Protein AF-A0A7C5EUK6-F1 (afdb_monomer_lite)

Structure (mmCIF, N/CA/C/O backbone):
data_AF-A0A7C5EUK6-F1
#
_entry.id   AF-A0A7C5EUK6-F1
#
loop_
_atom_site.group_PDB
_atom_site.id
_atom_site.type_symbol
_atom_site.label_atom_id
_atom_site.label_alt_id
_atom_site.label_comp_id
_atom_site.label_asym_id
_atom_site.label_entity_id
_atom_site.label_seq_id
_atom_site.pdbx_PDB_ins_code
_atom_site.Cartn_x
_atom_site.Cartn_y
_atom_site.Cartn_z
_atom_site.occupancy
_atom_site.B_iso_or_equiv
_atom_site.auth_seq_id
_atom_site.auth_comp_id
_atom_site.auth_asym_id
_atom_site.auth_atom_id
_atom_site.pdbx_PDB_model_num
ATOM 1 N N . MET A 1 1 ? 1.187 -11.490 -37.451 1.00 38.81 1 MET A N 1
ATOM 2 C CA . MET A 1 1 ? 0.077 -11.552 -36.478 1.00 38.81 1 MET A CA 1
ATOM 3 C C . MET A 1 1 ? 0.358 -10.477 -35.445 1.00 38.81 1 MET A C 1
ATOM 5 O O . MET A 1 1 ? 1.415 -10.528 -34.837 1.00 38.81 1 MET A O 1
ATOM 9 N N . ASN A 1 2 ? -0.498 -9.456 -35.352 1.00 49.62 2 ASN A N 1
ATOM 10 C CA . ASN A 1 2 ? -0.353 -8.366 -34.381 1.00 49.62 2 ASN A CA 1
ATOM 11 C C . ASN A 1 2 ? -0.841 -8.859 -33.017 1.00 49.62 2 ASN A C 1
ATOM 13 O O . ASN A 1 2 ? -1.995 -8.645 -32.651 1.00 49.62 2 ASN A O 1
ATOM 17 N N . GLU A 1 3 ? 0.015 -9.574 -32.295 1.00 72.00 3 GLU A N 1
ATOM 18 C CA . GLU A 1 3 ? -0.206 -9.807 -30.872 1.00 72.00 3 GLU A CA 1
ATOM 19 C C . GLU A 1 3 ? 0.004 -8.471 -30.156 1.00 72.00 3 GLU A C 1
ATOM 21 O O . GLU A 1 3 ? 1.063 -7.854 -30.265 1.00 72.00 3 GLU A O 1
ATOM 26 N N . ARG A 1 4 ? -1.048 -7.970 -29.504 1.00 88.56 4 ARG A N 1
ATOM 27 C CA . ARG A 1 4 ? -1.025 -6.709 -28.756 1.00 88.56 4 ARG A CA 1
ATOM 28 C C . ARG A 1 4 ? 0.147 -6.717 -27.764 1.00 88.56 4 ARG A C 1
ATOM 30 O O . ARG A 1 4 ? 0.231 -7.617 -26.934 1.00 88.56 4 ARG A O 1
ATOM 37 N N . HIS A 1 5 ? 1.006 -5.702 -27.840 1.00 93.31 5 HIS A N 1
ATOM 38 C CA . HIS A 1 5 ? 2.054 -5.460 -26.849 1.00 93.31 5 HIS A CA 1
ATOM 39 C C . HIS A 1 5 ? 1.452 -5.036 -25.511 1.00 93.31 5 HIS A C 1
ATOM 41 O O . HIS A 1 5 ? 0.430 -4.345 -25.485 1.00 93.31 5 HIS A O 1
ATOM 47 N N . TRP A 1 6 ? 2.125 -5.391 -24.419 1.00 94.19 6 TRP A N 1
ATOM 48 C CA . TRP A 1 6 ? 1.760 -4.879 -23.103 1.00 94.19 6 TRP A CA 1
ATOM 49 C C . TRP A 1 6 ? 1.968 -3.370 -23.009 1.00 94.19 6 TRP A C 1
ATOM 51 O O . TRP A 1 6 ? 2.992 -2.827 -23.458 1.00 94.19 6 TRP A O 1
ATOM 61 N N . SER A 1 7 ? 0.987 -2.698 -22.409 1.00 94.81 7 SER A N 1
ATOM 62 C CA . SER A 1 7 ? 1.131 -1.298 -22.027 1.00 94.81 7 SER A CA 1
ATOM 63 C C . SER A 1 7 ? 2.197 -1.153 -20.938 1.00 94.81 7 SER A C 1
ATOM 65 O O . SER A 1 7 ? 2.684 -2.131 -20.362 1.00 94.81 7 SER A O 1
ATOM 67 N N . GLU A 1 8 ? 2.622 0.079 -20.683 1.00 94.44 8 GLU A N 1
ATOM 68 C CA . GLU A 1 8 ? 3.569 0.340 -19.601 1.00 94.44 8 GLU A CA 1
ATOM 69 C C . GLU A 1 8 ? 2.968 -0.006 -18.233 1.00 94.44 8 GLU A C 1
ATOM 71 O O . GLU A 1 8 ? 3.624 -0.644 -17.415 1.00 94.44 8 GLU A O 1
ATOM 76 N N . GLU A 1 9 ? 1.690 0.305 -18.024 1.00 95.94 9 GLU A N 1
ATOM 77 C CA . GLU A 1 9 ? 0.952 -0.024 -16.806 1.00 95.94 9 GLU A CA 1
ATOM 78 C C . GLU A 1 9 ? 0.843 -1.538 -16.605 1.00 95.94 9 GLU A C 1
ATOM 80 O O . GLU A 1 9 ? 1.017 -2.021 -15.490 1.00 95.94 9 GLU A O 1
ATOM 85 N N . GLU A 1 10 ? 0.606 -2.302 -17.675 1.00 95.62 10 GLU A N 1
ATOM 86 C CA . GLU A 1 10 ? 0.563 -3.768 -17.631 1.00 95.62 10 GLU A CA 1
ATOM 87 C C . GLU A 1 10 ? 1.937 -4.363 -17.266 1.00 95.62 10 GLU A C 1
ATOM 89 O O . GLU A 1 10 ? 2.009 -5.281 -16.447 1.00 95.62 10 GLU A O 1
ATOM 94 N N . LEU A 1 11 ? 3.032 -3.809 -17.806 1.00 95.06 11 LEU A N 1
ATOM 95 C CA . LEU A 1 11 ? 4.402 -4.193 -17.440 1.00 95.06 11 LEU A CA 1
ATOM 96 C C . LEU A 1 11 ? 4.720 -3.850 -15.977 1.00 95.06 11 LEU A C 1
ATOM 98 O O . LEU A 1 11 ? 5.270 -4.683 -15.258 1.00 95.06 11 LEU A O 1
ATOM 102 N N . ILE A 1 12 ? 4.347 -2.658 -15.505 1.00 95.81 12 ILE A N 1
ATOM 103 C CA . ILE A 1 12 ? 4.535 -2.251 -14.105 1.00 95.81 12 ILE A CA 1
ATOM 104 C C . ILE A 1 12 ? 3.705 -3.141 -13.176 1.00 95.81 12 ILE A C 1
ATOM 106 O O . ILE A 1 12 ? 4.216 -3.634 -12.173 1.00 95.81 12 ILE A O 1
ATOM 110 N N . ALA A 1 13 ? 2.445 -3.411 -13.514 1.00 95.44 13 ALA A N 1
ATOM 111 C CA . ALA A 1 13 ? 1.606 -4.313 -12.738 1.00 95.44 13 ALA A CA 1
ATOM 112 C C . ALA A 1 13 ? 2.230 -5.716 -12.673 1.00 95.44 13 ALA A C 1
ATOM 114 O O . ALA A 1 13 ? 2.262 -6.325 -11.602 1.00 95.44 13 ALA A O 1
ATOM 115 N N . HIS A 1 14 ? 2.793 -6.213 -13.780 1.00 94.94 14 HIS A N 1
ATOM 116 C CA . HIS A 1 14 ? 3.499 -7.495 -13.814 1.00 94.94 14 HIS A CA 1
ATOM 117 C C . HIS A 1 14 ? 4.740 -7.494 -12.898 1.00 94.94 14 HIS A C 1
ATOM 119 O O . HIS A 1 14 ? 4.955 -8.457 -12.163 1.00 94.94 14 HIS A O 1
ATOM 125 N N . LEU A 1 15 ? 5.493 -6.386 -12.830 1.00 94.50 15 LEU A N 1
ATOM 126 C CA . LEU A 1 15 ? 6.632 -6.190 -11.909 1.00 94.50 15 LEU A CA 1
ATOM 127 C C . LEU A 1 15 ? 6.281 -6.336 -10.429 1.00 94.50 15 LEU A C 1
ATOM 129 O O . LEU A 1 15 ? 7.122 -6.781 -9.639 1.00 94.50 15 LEU A O 1
ATOM 133 N N . TYR A 1 16 ? 5.055 -5.978 -10.064 1.00 94.00 16 TYR A N 1
ATOM 134 C CA . TYR A 1 16 ? 4.547 -6.080 -8.699 1.00 94.00 16 TYR A CA 1
ATOM 135 C C . TYR A 1 16 ? 3.640 -7.300 -8.477 1.00 94.00 16 TYR A C 1
ATOM 137 O O . TYR A 1 16 ? 3.051 -7.430 -7.409 1.00 94.00 16 TYR A O 1
ATOM 145 N N . GLY A 1 17 ? 3.536 -8.211 -9.452 1.00 94.31 17 GLY A N 1
ATOM 146 C CA . GLY A 1 17 ? 2.714 -9.422 -9.348 1.00 94.31 17 GLY A CA 1
ATOM 147 C C . GLY A 1 17 ? 1.201 -9.187 -9.447 1.00 94.31 17 GLY A C 1
ATOM 148 O O . GLY A 1 17 ? 0.428 -10.092 -9.150 1.00 94.31 17 GLY A O 1
ATOM 149 N N . ALA A 1 18 ? 0.773 -7.993 -9.864 1.00 92.88 18 ALA A N 1
ATOM 150 C CA . ALA A 1 18 ? -0.629 -7.607 -10.042 1.00 92.88 18 ALA A CA 1
ATOM 151 C C . ALA A 1 18 ? -1.071 -7.556 -11.522 1.00 92.88 18 ALA A C 1
ATOM 153 O O . ALA A 1 18 ? -2.219 -7.234 -11.817 1.00 92.88 18 ALA A O 1
ATOM 154 N N . GLY A 1 19 ? -0.155 -7.817 -12.458 1.00 88.75 19 GLY A N 1
ATOM 155 C CA . GLY A 1 19 ? -0.377 -7.675 -13.897 1.00 88.75 19 GLY A CA 1
ATOM 156 C C . GLY A 1 19 ? -0.728 -8.973 -14.627 1.00 88.75 19 GLY A C 1
ATOM 157 O O . GLY A 1 19 ? -0.811 -10.041 -14.014 1.00 88.75 19 GLY A O 1
ATOM 158 N N . PRO A 1 20 ? -0.910 -8.895 -15.958 1.00 87.50 20 PRO A N 1
ATOM 159 C CA . PRO A 1 20 ? -1.200 -10.058 -16.787 1.00 87.50 20 PRO A CA 1
ATOM 160 C C . PRO A 1 20 ? -0.138 -11.148 -16.604 1.00 87.50 20 PRO A C 1
ATOM 162 O O . PRO A 1 20 ? 1.061 -10.879 -16.530 1.00 87.50 20 PRO A O 1
ATOM 165 N N . SER A 1 21 ? -0.595 -12.394 -16.500 1.00 79.19 21 SER A N 1
ATOM 166 C CA . SER A 1 21 ? 0.252 -13.576 -16.323 1.00 79.19 21 SER A CA 1
ATOM 167 C C . SER A 1 21 ? 0.299 -14.374 -17.627 1.00 79.19 21 SER A C 1
ATOM 169 O O . SER A 1 21 ? -0.740 -14.583 -18.251 1.00 79.19 21 SER A O 1
ATOM 171 N N . GLY A 1 22 ? 1.483 -14.831 -18.040 1.00 82.69 22 GLY A N 1
ATOM 172 C CA . GLY A 1 22 ? 1.641 -15.735 -19.182 1.00 82.69 22 GLY A CA 1
ATOM 173 C C . GLY A 1 22 ? 2.940 -15.538 -19.960 1.00 82.69 22 GLY A C 1
ATOM 174 O O . GLY A 1 22 ? 3.723 -14.634 -19.677 1.00 82.69 22 GLY A O 1
ATOM 175 N N . ASP A 1 23 ? 3.121 -16.359 -20.993 1.00 89.06 23 ASP A N 1
ATOM 176 C CA . ASP A 1 23 ? 4.361 -16.472 -21.780 1.00 89.06 23 ASP A CA 1
ATOM 177 C C . ASP A 1 23 ? 4.571 -15.315 -22.783 1.00 89.06 23 ASP A C 1
ATOM 179 O O . ASP A 1 23 ? 5.329 -15.442 -23.744 1.00 89.06 23 ASP A O 1
ATOM 183 N N . HIS A 1 24 ? 3.875 -14.180 -22.632 1.00 92.19 24 HIS A N 1
ATOM 184 C CA . HIS A 1 24 ? 3.961 -13.076 -23.600 1.00 92.19 24 HIS A CA 1
ATOM 185 C C . HIS A 1 24 ? 5.388 -12.525 -23.706 1.00 92.19 24 HIS A C 1
ATOM 187 O O . HIS A 1 24 ? 5.854 -12.242 -24.807 1.00 92.19 24 HIS A O 1
ATOM 193 N N . LEU A 1 25 ? 6.103 -12.439 -22.581 1.00 92.88 25 LEU A N 1
ATOM 194 C CA . LEU A 1 25 ? 7.505 -12.016 -22.552 1.00 92.88 25 LEU A CA 1
ATOM 195 C C . LEU A 1 25 ? 8.439 -13.017 -23.254 1.00 92.88 25 LEU A C 1
ATOM 197 O O . LEU A 1 25 ? 9.469 -12.611 -23.774 1.00 92.88 25 LEU A O 1
ATOM 201 N N . GLU A 1 26 ? 8.073 -14.299 -23.339 1.00 93.56 26 GLU A N 1
ATOM 202 C CA . GLU A 1 26 ? 8.854 -15.309 -24.069 1.00 93.56 26 GLU A CA 1
ATOM 203 C C . GLU A 1 26 ? 8.605 -15.249 -25.583 1.00 93.56 26 GLU A C 1
ATOM 205 O O . GLU A 1 26 ? 9.476 -15.593 -26.382 1.00 93.56 26 GLU A O 1
ATOM 210 N N . ARG A 1 27 ? 7.411 -14.804 -25.993 1.00 92.69 27 ARG A N 1
ATOM 211 C CA . ARG A 1 27 ? 6.983 -14.766 -27.402 1.00 92.69 27 ARG A CA 1
ATOM 212 C C . ARG A 1 27 ? 7.195 -13.405 -28.065 1.00 92.69 27 ARG A C 1
ATOM 214 O O . ARG A 1 27 ? 7.327 -13.335 -29.285 1.00 92.69 27 ARG A O 1
ATOM 221 N N . CYS A 1 28 ? 7.236 -12.324 -27.287 1.00 94.12 28 CYS A N 1
ATOM 222 C CA . CYS A 1 28 ? 7.331 -10.958 -27.787 1.00 94.12 28 CYS A CA 1
ATOM 223 C C . CYS A 1 28 ? 8.661 -10.295 -27.398 1.00 94.12 28 CYS A C 1
ATOM 225 O O . CYS A 1 28 ? 8.786 -9.708 -26.323 1.00 94.12 28 CYS A O 1
ATOM 227 N N . ALA A 1 29 ? 9.628 -10.301 -28.323 1.00 94.06 29 ALA A N 1
ATOM 228 C CA . ALA A 1 29 ? 10.955 -9.713 -28.109 1.00 94.06 29 ALA A CA 1
ATOM 229 C C . ALA A 1 29 ? 10.914 -8.222 -27.712 1.00 94.06 29 ALA A C 1
ATOM 231 O O . ALA A 1 29 ? 11.670 -7.795 -26.847 1.00 94.06 29 ALA A O 1
ATOM 232 N N . HIS A 1 30 ? 9.990 -7.439 -28.280 1.00 94.56 30 HIS A N 1
ATOM 233 C CA . HIS A 1 30 ? 9.838 -6.017 -27.946 1.00 94.56 30 HIS A CA 1
ATOM 234 C C . HIS A 1 30 ? 9.389 -5.794 -26.490 1.00 94.56 30 HIS A C 1
ATOM 236 O O . HIS A 1 30 ? 9.887 -4.907 -25.799 1.00 94.56 30 HIS A O 1
ATOM 242 N N . CYS A 1 31 ? 8.448 -6.605 -25.997 1.00 95.38 31 CYS A N 1
ATOM 243 C CA . CYS A 1 31 ? 8.022 -6.529 -24.600 1.00 95.38 31 CYS A CA 1
ATOM 244 C C . CYS A 1 31 ? 9.095 -7.081 -23.653 1.00 95.38 31 CYS A C 1
ATOM 246 O O . CYS A 1 31 ? 9.256 -6.530 -22.567 1.00 95.38 31 CYS A O 1
ATOM 248 N N . ALA A 1 32 ? 9.859 -8.095 -24.076 1.00 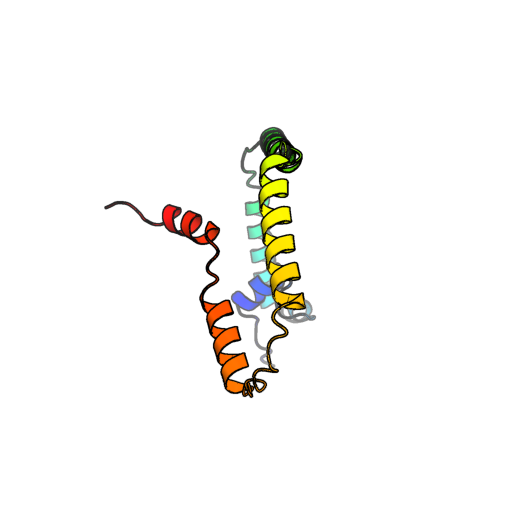94.94 32 ALA A N 1
ATOM 249 C CA . ALA A 1 32 ? 10.999 -8.617 -23.326 1.00 94.94 32 ALA A CA 1
ATOM 250 C C . ALA A 1 32 ? 12.097 -7.558 -23.126 1.00 94.94 32 ALA A C 1
ATOM 252 O O . ALA A 1 32 ? 12.547 -7.349 -22.005 1.00 94.94 32 ALA A O 1
ATOM 253 N N . GLU A 1 33 ? 12.461 -6.819 -24.177 1.00 97.00 33 GLU A N 1
ATOM 254 C CA . GLU A 1 33 ? 13.458 -5.742 -24.097 1.00 97.00 33 GLU A CA 1
ATOM 255 C C . GLU A 1 33 ? 13.013 -4.625 -23.138 1.00 97.00 33 GLU A C 1
ATOM 257 O O . GLU A 1 33 ? 13.755 -4.223 -22.237 1.00 97.00 33 GLU A O 1
ATOM 262 N N . ARG A 1 34 ? 11.760 -4.165 -23.264 1.00 96.62 34 ARG A N 1
ATOM 263 C CA . ARG A 1 34 ? 11.182 -3.162 -22.350 1.00 96.62 34 ARG A CA 1
ATOM 264 C C . ARG A 1 34 ? 11.159 -3.654 -20.902 1.00 96.62 34 ARG A C 1
ATOM 266 O O . ARG A 1 34 ? 11.411 -2.881 -19.979 1.00 96.62 34 ARG A O 1
ATOM 273 N N . TRP A 1 35 ? 10.870 -4.935 -20.702 1.00 96.62 35 TRP A N 1
ATOM 274 C CA . TRP A 1 35 ? 10.864 -5.570 -19.391 1.00 96.62 35 TRP A CA 1
ATOM 275 C C . TRP A 1 35 ? 12.263 -5.648 -18.765 1.00 96.62 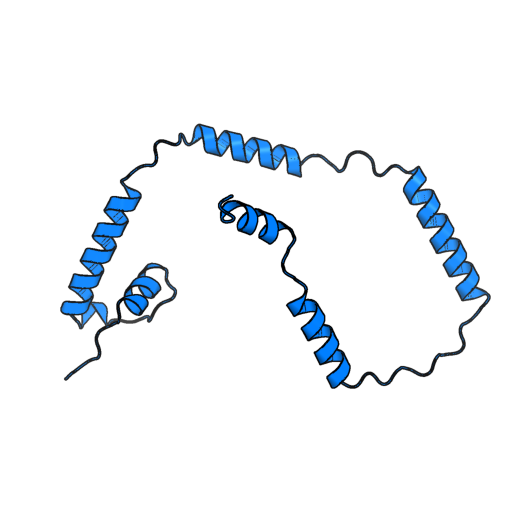35 TRP A C 1
ATOM 277 O O . TRP A 1 35 ? 12.429 -5.346 -17.582 1.00 96.62 35 TRP A O 1
ATOM 287 N N . GLU A 1 36 ? 13.288 -6.001 -19.539 1.00 97.00 36 GLU A N 1
ATOM 288 C CA . GLU A 1 36 ? 14.677 -6.006 -19.069 1.00 97.00 36 GLU A CA 1
ATOM 289 C C . GLU A 1 36 ? 15.151 -4.607 -18.663 1.00 97.00 36 GLU A C 1
ATOM 291 O O . GLU A 1 36 ? 15.764 -4.455 -17.600 1.00 97.00 36 GLU A O 1
ATOM 296 N N . ALA A 1 37 ? 14.811 -3.581 -19.450 1.00 96.88 37 ALA A N 1
ATOM 297 C CA . ALA A 1 37 ? 15.107 -2.188 -19.122 1.00 96.88 37 ALA A CA 1
ATOM 298 C C . ALA A 1 37 ? 14.442 -1.758 -17.801 1.00 96.88 37 ALA A C 1
ATOM 300 O O . ALA A 1 37 ? 15.102 -1.185 -16.929 1.00 96.88 37 ALA A O 1
ATOM 301 N N . LEU A 1 38 ? 13.165 -2.108 -17.606 1.00 96.19 38 LEU A N 1
ATOM 302 C CA . LEU A 1 38 ? 12.425 -1.835 -16.370 1.00 96.19 38 LEU A CA 1
ATOM 303 C C . LEU A 1 38 ? 13.078 -2.518 -15.152 1.00 96.19 38 LEU A C 1
ATOM 305 O O . LEU A 1 38 ? 13.274 -1.900 -14.103 1.00 96.19 38 LEU A O 1
ATOM 309 N N . GLN A 1 39 ? 13.476 -3.787 -15.287 1.00 96.19 39 GLN A N 1
ATOM 310 C CA . GLN A 1 39 ? 14.169 -4.520 -14.225 1.00 96.19 39 GLN A CA 1
ATOM 311 C C . GLN A 1 39 ? 15.568 -3.962 -13.932 1.00 96.19 39 GLN A C 1
ATOM 313 O O . GLN A 1 39 ? 16.012 -3.983 -12.781 1.00 96.19 39 GLN A O 1
ATOM 318 N N . ALA A 1 40 ? 16.291 -3.483 -14.946 1.00 95.81 40 ALA A N 1
ATOM 319 C CA . ALA A 1 40 ? 17.580 -2.824 -14.762 1.00 95.81 40 ALA A CA 1
ATOM 320 C C . ALA A 1 40 ? 17.429 -1.521 -13.961 1.00 95.81 40 ALA A C 1
ATOM 322 O O . ALA A 1 40 ? 18.150 -1.338 -12.981 1.00 95.81 40 ALA A O 1
ATOM 323 N N . ALA A 1 41 ? 16.439 -0.688 -14.301 1.00 93.50 41 ALA A N 1
ATOM 324 C CA . ALA A 1 41 ? 16.122 0.535 -13.561 1.00 93.50 41 ALA A CA 1
ATOM 325 C C . ALA A 1 41 ? 15.719 0.249 -12.103 1.00 93.50 41 ALA A C 1
ATOM 327 O O . ALA A 1 41 ? 16.171 0.915 -11.173 1.00 93.50 41 ALA A O 1
ATOM 328 N N . ARG A 1 42 ? 14.927 -0.801 -11.857 1.00 93.44 42 ARG A N 1
ATOM 329 C CA . ARG A 1 42 ? 14.607 -1.221 -10.483 1.00 93.44 42 ARG A CA 1
ATOM 330 C C . ARG A 1 42 ? 15.859 -1.629 -9.708 1.00 93.44 42 ARG A C 1
ATOM 332 O O . ARG A 1 42 ? 16.007 -1.256 -8.548 1.00 93.44 42 ARG A O 1
ATOM 339 N N . ARG A 1 43 ? 16.758 -2.402 -10.326 1.00 92.19 43 ARG A N 1
ATOM 340 C CA . ARG A 1 43 ? 18.014 -2.821 -9.683 1.00 92.19 43 ARG A CA 1
ATOM 341 C C . ARG A 1 43 ? 18.911 -1.631 -9.360 1.00 92.19 43 ARG A C 1
ATOM 343 O O . ARG A 1 43 ? 19.519 -1.643 -8.297 1.00 92.19 43 ARG A O 1
ATOM 350 N N . SER A 1 44 ? 18.981 -0.614 -10.221 1.00 90.94 44 SER A N 1
ATOM 351 C CA . SER A 1 44 ? 19.749 0.595 -9.905 1.00 90.94 44 SER A CA 1
ATOM 352 C C . SER A 1 44 ? 19.159 1.341 -8.712 1.00 90.94 44 SER A C 1
ATOM 354 O O . SER A 1 44 ? 19.915 1.696 -7.819 1.00 90.94 44 SER A O 1
ATOM 356 N N . LEU A 1 45 ? 17.830 1.478 -8.638 1.00 87.50 45 LEU A N 1
ATOM 357 C CA . LEU A 1 45 ? 17.158 2.122 -7.501 1.00 87.50 45 LEU A CA 1
ATOM 358 C C . LEU A 1 45 ? 17.326 1.346 -6.187 1.00 87.50 45 LEU A C 1
ATOM 360 O O . LEU A 1 45 ? 17.506 1.946 -5.138 1.00 87.50 45 LEU A O 1
ATOM 364 N N . LEU A 1 46 ? 17.287 0.011 -6.223 1.00 85.19 46 LEU A N 1
ATOM 365 C CA . LEU A 1 46 ? 17.507 -0.809 -5.024 1.00 85.19 46 LEU A CA 1
ATOM 366 C C . LEU A 1 46 ? 18.969 -0.804 -4.561 1.00 85.19 46 LEU A C 1
ATOM 368 O O . LEU A 1 46 ? 19.235 -0.955 -3.371 1.00 85.19 46 LEU A O 1
ATOM 372 N N . ASN A 1 47 ? 19.910 -0.661 -5.496 1.00 80.38 47 ASN A N 1
ATOM 373 C CA . ASN A 1 47 ? 21.336 -0.566 -5.192 1.00 80.38 47 ASN A CA 1
ATOM 374 C C . ASN A 1 47 ? 21.756 0.842 -4.757 1.00 80.38 47 ASN A C 1
ATOM 376 O O . ASN A 1 47 ? 22.818 0.991 -4.152 1.00 80.38 47 ASN A O 1
ATOM 380 N N . GLU A 1 48 ? 20.948 1.860 -5.049 1.00 79.38 48 GLU A N 1
ATOM 381 C CA . GLU A 1 48 ? 21.067 3.195 -4.474 1.00 79.38 48 GLU A CA 1
ATOM 382 C C . GLU A 1 48 ? 20.647 3.117 -3.002 1.00 79.38 48 GLU A C 1
ATOM 384 O O . GLU A 1 48 ? 19.532 3.439 -2.600 1.00 79.38 48 GLU A O 1
ATOM 389 N N . SER A 1 49 ? 21.544 2.565 -2.186 1.00 62.62 49 SER A N 1
ATOM 390 C CA . SER A 1 49 ? 21.334 2.400 -0.759 1.00 62.62 49 SER A CA 1
ATOM 391 C C . SER A 1 49 ? 21.094 3.769 -0.133 1.00 62.62 49 SER A C 1
ATOM 393 O O . SER A 1 49 ? 22.009 4.596 -0.080 1.00 62.62 49 SER A O 1
ATOM 395 N N . ILE A 1 50 ? 19.890 3.986 0.392 1.00 62.91 50 ILE A N 1
ATOM 396 C CA . ILE A 1 50 ? 19.658 5.022 1.393 1.00 62.91 50 ILE A CA 1
ATOM 397 C C . ILE A 1 50 ? 20.608 4.689 2.555 1.00 62.91 50 ILE A C 1
ATOM 399 O O . ILE A 1 50 ? 20.543 3.570 3.075 1.00 62.91 50 ILE A O 1
ATOM 403 N N . PRO A 1 51 ? 21.524 5.588 2.951 1.00 57.41 51 PRO A N 1
ATOM 404 C CA . PRO A 1 51 ? 22.463 5.341 4.037 1.00 57.41 51 PRO A CA 1
ATOM 405 C C . PRO A 1 51 ? 21.745 5.475 5.387 1.00 57.41 51 PRO A C 1
ATOM 407 O O . PRO A 1 51 ? 22.098 6.305 6.217 1.00 57.41 51 PRO A O 1
ATOM 410 N N . GLU A 1 52 ? 20.714 4.669 5.616 1.00 64.56 52 GLU A N 1
ATOM 411 C CA . GLU A 1 52 ? 20.080 4.527 6.918 1.00 64.56 52 GLU A CA 1
ATOM 412 C C . GLU A 1 52 ? 20.508 3.188 7.502 1.00 64.56 52 GLU A C 1
ATOM 414 O O . GLU A 1 52 ? 20.268 2.115 6.943 1.00 64.56 52 GLU A O 1
ATOM 419 N N . SER A 1 53 ? 21.244 3.257 8.612 1.00 72.50 53 SER A N 1
ATOM 420 C CA . SER A 1 53 ? 21.794 2.075 9.254 1.00 72.50 53 SER A CA 1
ATOM 421 C C . SER A 1 53 ? 20.654 1.166 9.712 1.00 72.50 53 SER A C 1
ATOM 423 O O . SER A 1 53 ? 19.681 1.608 10.322 1.00 72.50 53 SER A O 1
ATOM 425 N N . ASN A 1 54 ? 20.793 -0.141 9.482 1.00 72.50 54 ASN A N 1
ATOM 426 C CA . ASN A 1 54 ? 19.881 -1.148 10.041 1.00 72.50 54 ASN A CA 1
ATOM 427 C C . ASN A 1 54 ? 19.695 -0.982 11.566 1.00 72.50 54 ASN A C 1
ATOM 429 O O . ASN A 1 54 ? 18.661 -1.353 12.116 1.00 72.50 54 ASN A O 1
ATOM 433 N N . GLU A 1 55 ? 20.680 -0.388 12.244 1.00 79.31 55 GLU A N 1
ATOM 434 C CA . GLU A 1 55 ? 20.638 -0.026 13.662 1.00 79.31 55 GLU A CA 1
ATOM 435 C C . GLU A 1 55 ? 19.568 1.031 13.982 1.00 79.31 55 GLU A C 1
ATOM 437 O O . GLU A 1 55 ? 18.873 0.904 14.991 1.00 79.31 55 GLU A O 1
ATOM 442 N N . PHE A 1 56 ? 19.369 2.030 13.115 1.00 81.44 56 PHE A N 1
ATOM 443 C CA . PHE A 1 56 ? 18.317 3.035 13.275 1.00 81.44 56 PHE A CA 1
ATOM 444 C C . PHE A 1 56 ? 16.928 2.390 13.215 1.00 81.44 56 PHE A C 1
ATOM 446 O O . PHE A 1 56 ? 16.122 2.579 14.129 1.00 81.44 56 PHE A O 1
ATOM 453 N N . PHE A 1 57 ? 16.676 1.536 12.219 1.00 83.00 57 PHE A N 1
ATOM 454 C CA . PHE A 1 57 ? 15.407 0.811 12.100 1.00 83.00 57 PHE A CA 1
ATOM 455 C C . PHE A 1 57 ? 15.181 -0.181 13.240 1.00 83.00 57 PHE A C 1
ATOM 457 O O . PHE A 1 57 ? 14.077 -0.259 13.778 1.00 83.00 57 PHE A O 1
ATOM 464 N N . ALA A 1 58 ? 16.221 -0.904 13.660 1.00 85.31 58 ALA A N 1
ATOM 465 C CA . ALA A 1 58 ? 16.134 -1.790 14.814 1.00 85.31 58 ALA A CA 1
ATOM 466 C C . 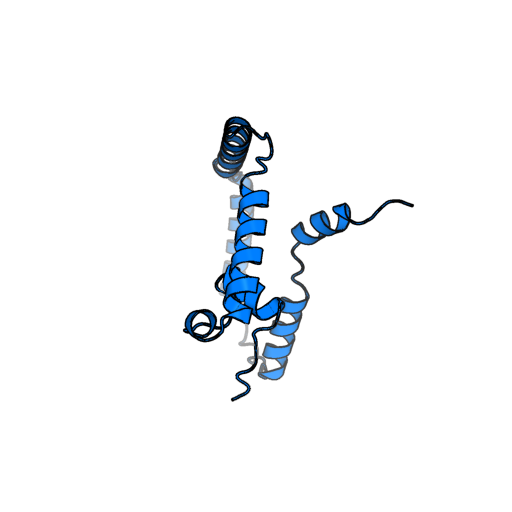ALA A 1 58 ? 15.774 -1.009 16.088 1.00 85.31 58 ALA A C 1
ATOM 468 O O . ALA A 1 58 ? 14.909 -1.441 16.852 1.00 85.31 58 ALA A O 1
ATOM 469 N N . SER A 1 59 ? 16.373 0.171 16.289 1.00 84.25 59 SER A N 1
ATOM 470 C CA . SER A 1 59 ? 16.059 1.036 17.431 1.00 84.25 59 SER A CA 1
ATOM 471 C C . SER A 1 59 ? 14.617 1.560 17.382 1.00 84.25 59 SER A C 1
ATOM 473 O O . SER A 1 59 ? 13.911 1.504 18.394 1.00 84.25 59 SER A O 1
ATOM 475 N N . GLN A 1 60 ? 14.128 1.958 16.200 1.00 86.62 60 GLN A N 1
ATOM 476 C CA . GLN A 1 60 ? 12.734 2.359 16.007 1.00 86.62 60 GLN A CA 1
ATOM 477 C C . GLN A 1 60 ? 11.767 1.214 16.316 1.00 86.62 60 GLN A C 1
ATOM 479 O O . GLN A 1 60 ? 10.832 1.398 17.099 1.00 86.62 60 GLN A O 1
ATOM 484 N N . LEU A 1 61 ? 12.011 0.022 15.766 1.00 88.38 61 LEU A N 1
ATOM 485 C CA . LEU A 1 61 ? 11.166 -1.152 15.988 1.00 88.38 61 LEU A CA 1
ATOM 486 C C . LEU A 1 61 ? 11.124 -1.555 17.464 1.00 88.38 61 LEU A C 1
ATOM 488 O O . LEU A 1 61 ? 10.048 -1.854 17.987 1.00 88.38 61 LEU A O 1
ATOM 492 N N . CYS A 1 62 ? 12.262 -1.515 18.160 1.00 89.50 62 CYS A N 1
ATOM 493 C CA . CYS A 1 62 ? 12.317 -1.752 19.601 1.00 89.50 62 CYS A CA 1
ATOM 494 C C . CYS A 1 62 ? 11.464 -0.736 20.372 1.00 89.50 62 CYS A C 1
ATOM 496 O O . CYS A 1 62 ? 10.656 -1.137 21.212 1.00 89.50 62 CYS A O 1
ATOM 498 N N . SER A 1 63 ? 11.569 0.556 20.041 1.00 85.88 63 SER A N 1
ATOM 499 C CA . SER A 1 63 ? 10.792 1.612 20.702 1.00 85.88 63 SER A CA 1
ATOM 500 C C . SER A 1 63 ? 9.277 1.467 20.483 1.00 85.88 63 SER A C 1
ATOM 502 O O . SER A 1 63 ? 8.487 1.674 21.408 1.00 85.88 63 SER A O 1
ATOM 504 N N . LEU A 1 64 ? 8.855 1.048 19.284 1.00 85.31 64 LEU A N 1
ATOM 505 C CA . LEU A 1 64 ? 7.449 0.801 18.966 1.00 85.31 64 LEU A CA 1
ATOM 506 C C . LEU A 1 64 ? 6.922 -0.408 19.740 1.00 85.31 64 LEU A C 1
ATOM 508 O O . LEU A 1 64 ? 5.858 -0.340 20.356 1.00 85.31 64 LEU A O 1
ATOM 512 N N . ARG A 1 65 ? 7.698 -1.496 19.762 1.00 87.00 65 ARG A N 1
ATOM 513 C CA . ARG A 1 65 ? 7.337 -2.721 20.476 1.00 87.00 65 ARG A CA 1
ATOM 514 C C . ARG A 1 65 ? 7.206 -2.481 21.973 1.00 87.00 65 ARG A C 1
ATOM 516 O O . ARG A 1 65 ? 6.297 -3.015 22.602 1.00 87.00 65 ARG A O 1
ATOM 523 N N . GLU A 1 66 ? 8.087 -1.663 22.539 1.00 87.06 66 GLU A N 1
ATOM 524 C CA . GLU A 1 66 ? 8.017 -1.271 23.943 1.00 87.06 66 GLU A CA 1
ATOM 525 C C . GLU A 1 66 ? 6.741 -0.475 24.243 1.00 87.06 66 GLU A C 1
ATOM 527 O O . GLU A 1 66 ? 6.102 -0.714 25.264 1.00 87.06 66 GLU A O 1
ATOM 532 N N . ARG A 1 67 ? 6.303 0.411 23.338 1.00 80.56 67 ARG A N 1
ATOM 533 C CA . ARG A 1 67 ? 5.029 1.137 23.486 1.00 80.56 67 ARG A CA 1
ATOM 534 C C . ARG A 1 67 ? 3.822 0.201 23.460 1.00 80.56 67 ARG A C 1
ATOM 536 O O . ARG A 1 67 ? 2.941 0.352 24.300 1.00 80.56 67 ARG A O 1
ATOM 543 N N . THR A 1 68 ? 3.792 -0.770 22.548 1.00 80.00 68 THR A N 1
ATOM 544 C CA . THR A 1 68 ? 2.673 -1.722 22.427 1.00 80.00 68 THR A CA 1
ATOM 545 C C . THR A 1 68 ? 2.653 -2.778 23.530 1.00 80.00 68 THR A C 1
ATOM 547 O O . THR A 1 68 ? 1.586 -3.261 23.889 1.00 80.00 68 THR A O 1
ATOM 550 N N . ASN A 1 69 ? 3.816 -3.133 24.086 1.00 78.06 69 ASN A N 1
ATOM 551 C CA . ASN A 1 69 ? 3.929 -4.125 25.159 1.00 78.06 69 ASN A CA 1
ATOM 552 C C . ASN A 1 69 ? 3.728 -3.549 26.560 1.00 78.06 69 ASN A C 1
ATOM 554 O O . ASN A 1 69 ? 3.793 -4.312 27.524 1.00 78.06 69 ASN A O 1
ATOM 558 N N . LYS A 1 70 ? 3.484 -2.241 26.720 1.00 72.69 70 LYS A N 1
ATOM 559 C CA . LYS A 1 70 ? 3.070 -1.720 28.025 1.00 72.69 70 LYS A CA 1
ATOM 560 C C . LYS A 1 70 ? 1.697 -2.319 28.337 1.00 72.69 70 LYS A C 1
ATOM 562 O O . LYS A 1 70 ? 0.735 -1.958 27.656 1.00 72.69 70 LYS A O 1
ATOM 567 N N . PRO A 1 71 ? 1.572 -3.223 29.333 1.00 62.25 71 PRO A N 1
ATOM 568 C CA . PRO A 1 71 ? 0.254 -3.654 29.770 1.00 62.25 71 PRO A CA 1
ATOM 569 C C . PRO A 1 71 ? -0.495 -2.386 30.155 1.00 62.25 71 PRO A C 1
ATOM 571 O O . PRO A 1 71 ? 0.081 -1.551 30.858 1.00 62.25 71 PRO A O 1
ATOM 574 N N . ALA A 1 72 ? -1.717 -2.216 29.640 1.00 62.94 72 ALA A N 1
ATOM 575 C CA . ALA A 1 72 ? -2.566 -1.069 29.939 1.00 62.94 72 ALA A CA 1
ATOM 576 C C . ALA A 1 72 ? -2.475 -0.792 31.444 1.00 62.94 72 ALA A C 1
ATOM 578 O O . ALA A 1 72 ? -2.935 -1.600 32.255 1.00 62.94 72 ALA A O 1
ATOM 579 N N . GLN A 1 73 ? -1.746 0.265 31.816 1.00 58.84 73 GLN A N 1
ATOM 580 C CA . GLN A 1 73 ? -1.378 0.502 33.203 1.00 58.84 73 GLN A CA 1
ATOM 581 C C . GLN A 1 73 ? -2.664 0.756 33.972 1.00 58.84 73 GLN A C 1
ATOM 583 O O . GLN A 1 73 ? -3.272 1.811 33.837 1.00 58.84 73 GLN A O 1
ATOM 588 N N . GLY A 1 74 ? -3.067 -0.255 34.741 1.00 58.78 74 GLY A N 1
ATOM 589 C CA . GLY A 1 74 ? -4.153 -0.217 35.701 1.00 58.78 74 GLY A CA 1
ATOM 590 C C . GLY A 1 74 ? -5.438 0.379 35.145 1.00 58.78 74 GLY A C 1
ATOM 591 O O . GLY A 1 74 ? -5.719 1.554 35.378 1.00 58.78 74 GLY A O 1
ATOM 592 N N . VAL A 1 75 ? -6.293 -0.459 34.546 1.00 59.72 75 VAL A N 1
ATOM 593 C CA . VAL A 1 75 ? -7.734 -0.183 34.604 1.00 59.72 75 VAL A CA 1
ATOM 594 C C . VAL A 1 75 ? -8.048 0.042 36.078 1.00 59.72 75 VAL A C 1
ATOM 596 O O . VAL A 1 75 ? -7.950 -0.867 36.905 1.00 59.72 75 VAL A O 1
ATOM 599 N N . ARG A 1 76 ? -8.299 1.305 36.427 1.00 63.47 76 ARG A N 1
ATOM 600 C CA . ARG A 1 76 ? -8.577 1.715 37.793 1.00 63.47 76 ARG A CA 1
ATOM 601 C C . ARG A 1 76 ? -9.854 0.988 38.192 1.00 63.47 76 ARG A C 1
ATOM 603 O O . ARG A 1 76 ? -10.935 1.376 37.770 1.00 63.47 76 ARG A O 1
ATOM 610 N N . TRP A 1 77 ? -9.717 -0.052 39.013 1.00 59.16 77 TRP A N 1
ATOM 611 C CA . TRP A 1 77 ? -10.809 -0.810 39.628 1.00 59.16 77 TRP A CA 1
ATOM 612 C C . TRP A 1 77 ? -12.011 0.039 40.095 1.00 59.16 77 TRP A C 1
ATOM 614 O O . TRP A 1 77 ? -13.137 -0.422 39.901 1.00 59.16 77 TRP A O 1
ATOM 624 N N . PRO A 1 78 ? -11.863 1.283 40.609 1.00 60.59 78 PRO A N 1
ATOM 625 C CA . PRO A 1 78 ? -13.035 2.109 40.917 1.00 60.59 78 PRO A CA 1
ATOM 626 C C . PRO A 1 78 ? -13.895 2.489 39.696 1.00 60.59 78 PRO A C 1
ATOM 628 O O . PRO A 1 78 ? -15.102 2.641 39.845 1.00 60.59 78 PRO A O 1
ATOM 631 N N . ALA A 1 79 ? -13.331 2.599 38.488 1.00 60.53 79 ALA A N 1
ATOM 632 C CA . ALA A 1 79 ? -14.100 2.875 37.270 1.00 60.53 79 ALA A CA 1
ATOM 633 C C . ALA A 1 79 ? -14.934 1.658 36.821 1.00 60.53 79 ALA A C 1
ATOM 635 O O . ALA A 1 79 ? -16.061 1.818 36.354 1.00 60.53 79 ALA A O 1
ATOM 636 N N . LEU A 1 80 ? -14.426 0.437 37.034 1.00 60.19 80 LEU A N 1
ATOM 637 C CA . LEU A 1 80 ? -15.188 -0.796 36.794 1.00 60.19 80 LEU A CA 1
ATOM 638 C C . LEU A 1 80 ? -16.324 -0.979 37.808 1.00 60.19 80 LEU A C 1
ATOM 640 O O . LEU A 1 80 ? -17.384 -1.478 37.443 1.00 60.19 80 LEU A O 1
ATOM 644 N N . ALA A 1 81 ? -16.142 -0.538 39.057 1.00 64.50 81 ALA A N 1
ATOM 645 C CA . ALA A 1 81 ? -17.195 -0.592 40.071 1.00 64.50 81 ALA A CA 1
ATOM 646 C C . ALA A 1 81 ? -18.408 0.286 39.703 1.00 64.50 81 ALA A C 1
ATOM 648 O O . ALA A 1 81 ? -19.551 -0.134 39.884 1.00 64.50 81 ALA A O 1
ATOM 649 N N . VAL A 1 82 ? -18.173 1.470 39.125 1.00 66.38 82 VAL A N 1
ATOM 650 C CA . VAL A 1 82 ? -19.245 2.366 38.652 1.00 66.38 82 VAL A CA 1
ATOM 651 C C . VAL A 1 82 ? -19.997 1.756 37.465 1.00 66.38 82 VAL A C 1
ATOM 653 O O . VAL A 1 82 ? -21.227 1.781 37.448 1.00 66.38 82 VAL A O 1
ATOM 656 N N . LEU A 1 83 ? -19.284 1.145 36.511 1.00 64.94 83 LEU A N 1
ATOM 657 C CA . LEU A 1 83 ? -19.904 0.437 35.382 1.00 64.94 83 LEU A CA 1
ATOM 658 C C . LEU A 1 83 ? -20.681 -0.814 35.826 1.00 64.94 83 LEU A C 1
ATOM 660 O O . LEU A 1 83 ? -21.750 -1.099 35.293 1.00 64.94 83 LEU A O 1
ATOM 664 N N . GLY A 1 84 ? -20.184 -1.543 36.828 1.00 71.25 84 GLY A N 1
ATOM 665 C CA . GLY A 1 84 ? -20.897 -2.680 37.411 1.00 71.25 84 GLY A CA 1
ATOM 666 C C . GLY A 1 84 ? -22.204 -2.267 38.092 1.00 71.25 84 GLY A C 1
ATOM 667 O O . GLY A 1 84 ? -23.231 -2.916 37.902 1.00 71.25 84 GLY A O 1
ATOM 668 N N . ALA A 1 85 ? -22.197 -1.158 38.837 1.00 75.00 85 ALA A N 1
ATOM 669 C CA . ALA A 1 85 ? -23.387 -0.646 39.517 1.00 75.00 85 ALA A CA 1
ATOM 670 C C . ALA A 1 85 ? -24.459 -0.122 38.544 1.00 75.00 85 ALA A C 1
ATOM 672 O O . ALA A 1 85 ? -25.655 -0.322 38.782 1.00 75.00 85 ALA A O 1
ATOM 673 N N . SER A 1 86 ? -24.055 0.511 37.435 1.00 75.12 86 SER A N 1
ATOM 674 C CA . SER A 1 86 ? -24.995 0.968 36.407 1.00 75.12 86 SER A CA 1
ATOM 675 C C . SER A 1 86 ? -25.611 -0.205 35.641 1.00 75.12 86 SER A C 1
ATOM 677 O O . SER A 1 86 ? -26.831 -0.245 35.489 1.00 75.12 86 SER A O 1
ATOM 679 N N . LEU A 1 87 ? -24.818 -1.212 35.256 1.00 81.75 87 LEU A N 1
ATOM 680 C CA . LEU A 1 87 ? -25.324 -2.444 34.635 1.00 81.75 87 LEU A CA 1
ATOM 681 C C . LEU A 1 87 ? -26.272 -3.217 35.558 1.00 81.75 87 LEU A C 1
ATOM 683 O O . LEU A 1 87 ? -27.326 -3.661 35.109 1.00 81.75 87 LEU A O 1
ATOM 687 N N . ALA A 1 88 ? -25.944 -3.334 36.848 1.00 84.81 88 ALA A N 1
ATOM 688 C CA . ALA A 1 88 ? -26.813 -3.983 37.828 1.00 84.81 88 ALA A CA 1
ATOM 689 C C . ALA A 1 88 ? -28.140 -3.228 38.017 1.00 84.81 88 ALA A C 1
ATOM 691 O O . ALA A 1 88 ? -29.194 -3.858 38.082 1.00 84.81 88 ALA A O 1
ATOM 692 N N . SER A 1 89 ? -28.110 -1.890 38.044 1.00 81.44 89 SER A N 1
ATOM 693 C CA . SER A 1 89 ? -29.328 -1.069 38.100 1.00 81.44 89 SER A CA 1
ATOM 694 C C . SER A 1 89 ? -30.183 -1.207 36.840 1.00 81.44 89 SER A C 1
ATOM 696 O O . SER A 1 89 ? -31.399 -1.346 36.950 1.00 81.44 89 SER A O 1
ATOM 698 N N . ILE A 1 90 ? -29.573 -1.227 35.649 1.00 82.31 90 ILE A N 1
ATOM 699 C CA . ILE A 1 90 ? -30.291 -1.444 34.383 1.00 82.31 90 ILE A CA 1
ATOM 700 C C . ILE A 1 90 ? -30.913 -2.843 34.360 1.00 82.31 90 ILE A C 1
ATOM 702 O O . ILE A 1 90 ? -32.081 -2.984 34.013 1.00 82.31 90 ILE A O 1
ATOM 706 N N . PHE A 1 91 ? -30.171 -3.871 34.776 1.00 83.56 91 PHE A N 1
ATOM 707 C CA . PHE A 1 91 ? -30.677 -5.240 34.844 1.00 83.56 91 PHE A CA 1
ATOM 708 C C . PHE A 1 91 ? -31.841 -5.370 35.833 1.00 83.56 91 PHE A C 1
ATOM 710 O O . PHE A 1 91 ? -32.876 -5.942 35.498 1.00 83.56 91 PHE A O 1
ATOM 717 N N . ALA A 1 92 ? -31.718 -4.783 37.027 1.00 85.81 92 ALA A N 1
ATOM 718 C CA . ALA A 1 92 ? -32.800 -4.745 38.007 1.00 85.81 92 ALA A CA 1
ATOM 719 C C . ALA A 1 92 ? -34.034 -4.006 37.463 1.00 85.81 92 ALA A C 1
ATOM 721 O O . ALA A 1 92 ? -35.155 -4.496 37.603 1.00 85.81 92 ALA A O 1
ATOM 722 N N . ALA A 1 93 ? -33.835 -2.876 36.777 1.00 81.88 93 ALA A N 1
ATOM 723 C CA . ALA A 1 93 ? -34.911 -2.160 36.102 1.00 81.88 93 ALA A CA 1
ATOM 724 C C . ALA A 1 93 ? -35.571 -3.022 35.016 1.00 81.88 93 ALA A C 1
ATOM 726 O O . ALA A 1 93 ? -36.789 -3.032 34.939 1.00 81.88 93 ALA A O 1
ATOM 727 N N . PHE A 1 94 ? -34.811 -3.802 34.245 1.00 78.88 94 PHE A N 1
ATOM 728 C CA . PHE A 1 94 ? -35.335 -4.682 33.192 1.00 78.88 94 PHE A CA 1
ATOM 729 C C . PHE A 1 94 ? -36.144 -5.872 33.739 1.00 78.88 94 PHE A C 1
ATOM 731 O O . PHE A 1 94 ? -37.110 -6.320 33.124 1.00 78.88 94 PHE A O 1
ATOM 738 N N . VAL A 1 95 ? -35.759 -6.397 34.908 1.00 81.00 95 VAL A N 1
ATOM 739 C CA . VAL A 1 95 ? -36.492 -7.478 35.587 1.00 81.00 95 VAL A CA 1
ATOM 740 C C . VAL A 1 95 ? -37.812 -6.968 36.174 1.00 81.00 95 VAL A C 1
ATOM 742 O O . VAL A 1 95 ? -38.818 -7.676 36.111 1.00 81.00 95 VAL A O 1
ATOM 745 N N . ILE A 1 96 ? -37.818 -5.752 36.729 1.00 80.62 96 ILE A N 1
ATOM 746 C CA . ILE A 1 96 ? -38.997 -5.137 37.359 1.00 80.62 96 ILE A CA 1
ATOM 747 C C . ILE A 1 96 ? -39.941 -4.552 36.300 1.00 80.62 96 ILE A C 1
ATOM 749 O O . ILE A 1 96 ? -41.135 -4.849 36.289 1.00 80.62 96 ILE A O 1
ATOM 753 N N . PHE A 1 97 ? -39.406 -3.752 35.383 1.00 72.00 97 PHE A N 1
ATOM 754 C CA . PHE A 1 97 ? -40.100 -3.235 34.213 1.00 72.00 97 PHE A CA 1
ATOM 755 C C . PHE A 1 97 ? -39.836 -4.176 33.049 1.00 72.00 97 PHE A C 1
ATOM 757 O O . PHE A 1 97 ? -38.968 -3.919 32.220 1.00 72.00 97 PHE A O 1
ATOM 764 N N . ARG A 1 98 ? -40.597 -5.273 32.974 1.00 62.47 98 ARG A N 1
ATOM 765 C CA . ARG A 1 98 ? -40.634 -6.068 31.744 1.00 62.47 98 ARG A CA 1
ATOM 766 C C . ARG A 1 98 ? -41.102 -5.155 30.609 1.00 62.47 98 ARG A C 1
ATOM 768 O O . ARG A 1 98 ? -42.261 -4.729 30.652 1.00 62.47 98 ARG A O 1
ATOM 775 N N . PRO A 1 99 ? -40.253 -4.838 29.618 1.00 57.28 99 PRO A N 1
ATOM 776 C CA . PRO A 1 99 ? -40.703 -4.049 28.489 1.00 57.28 99 PRO A CA 1
ATOM 777 C C . PRO A 1 99 ? -41.801 -4.841 27.781 1.00 57.28 99 PRO A C 1
ATOM 779 O O . PRO A 1 99 ? -41.643 -6.036 27.511 1.00 57.28 99 PRO A O 1
ATOM 782 N N . GLN A 1 100 ? -42.935 -4.190 27.514 1.00 62.34 100 GLN A N 1
ATOM 783 C CA . GLN A 1 100 ? -43.867 -4.728 26.530 1.00 62.34 100 GLN A CA 1
ATOM 784 C C . GLN A 1 100 ? -43.085 -4.927 25.229 1.00 62.34 100 GLN A C 1
ATOM 786 O O . GLN A 1 100 ? -42.254 -4.072 24.914 1.00 62.34 100 GLN A O 1
ATOM 791 N N . PRO A 1 101 ? -43.295 -6.039 24.503 1.00 62.78 101 PRO A N 1
ATOM 792 C CA . PRO A 1 101 ? -42.616 -6.261 23.240 1.00 62.78 101 PRO A CA 1
ATOM 793 C C . PRO A 1 101 ? -42.958 -5.093 22.321 1.00 62.78 101 PRO A C 1
ATOM 795 O O . PRO A 1 101 ? -44.085 -4.970 21.842 1.00 62.78 101 PRO A O 1
ATOM 798 N N . THR A 1 102 ? -41.992 -4.200 22.129 1.00 63.38 102 THR A N 1
ATOM 799 C CA . THR A 1 102 ? -42.060 -3.182 21.095 1.00 63.38 102 THR A CA 1
ATOM 800 C C . THR A 1 102 ? -42.242 -3.949 19.789 1.00 63.38 102 THR A C 1
ATOM 802 O O . THR A 1 102 ? -41.486 -4.903 19.566 1.00 63.38 102 THR A O 1
ATOM 805 N N . PRO A 1 103 ? -43.252 -3.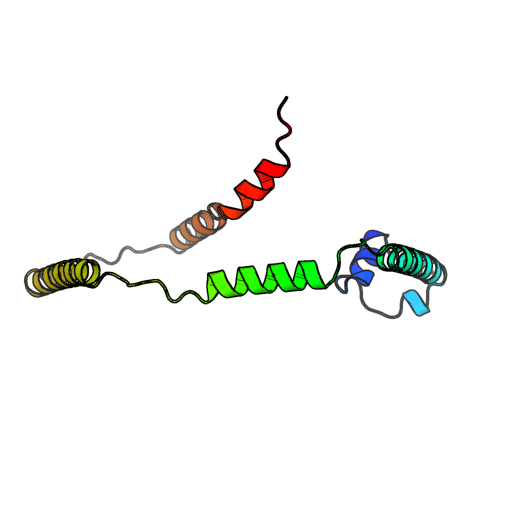626 18.962 1.00 66.44 103 PRO A N 1
ATOM 806 C CA . PRO A 1 103 ? -43.403 -4.282 17.673 1.00 66.44 103 PRO A CA 1
ATOM 807 C C . PRO A 1 103 ? -42.066 -4.175 16.947 1.00 66.44 103 PRO A C 1
ATOM 809 O O . PRO A 1 103 ? -41.457 -3.102 16.934 1.00 66.44 103 PRO A O 1
ATOM 812 N N . ALA A 1 104 ? -41.575 -5.312 16.451 1.00 65.00 104 ALA A N 1
ATOM 813 C CA . ALA A 1 104 ? -40.310 -5.355 15.745 1.00 65.00 104 ALA A CA 1
ATOM 814 C C . ALA A 1 104 ? -40.367 -4.296 14.635 1.00 65.00 104 ALA A C 1
ATOM 816 O O . ALA A 1 104 ? -41.309 -4.331 13.840 1.00 65.00 104 ALA A O 1
ATOM 817 N N . PRO A 1 105 ? -39.438 -3.327 14.600 1.00 63.03 105 PRO A N 1
ATOM 818 C CA . PRO A 1 105 ? -39.319 -2.474 13.434 1.00 63.03 105 PRO A CA 1
ATOM 819 C C . PRO A 1 105 ? -39.058 -3.395 12.243 1.00 63.03 105 PRO A C 1
ATOM 821 O O . PRO A 1 105 ? -38.090 -4.160 12.235 1.00 63.03 105 PRO A O 1
ATOM 824 N N . GLU A 1 106 ? -39.967 -3.373 11.273 1.00 66.31 106 GLU A N 1
ATOM 825 C CA . GLU A 1 106 ? -39.757 -3.996 9.975 1.00 66.31 106 GLU A CA 1
ATOM 826 C C . GLU A 1 106 ? -38.674 -3.185 9.264 1.00 66.31 106 GLU A C 1
ATOM 828 O O . GLU A 1 106 ? -38.957 -2.269 8.499 1.00 66.31 106 GLU A O 1
ATOM 833 N N . PHE A 1 107 ? -37.413 -3.474 9.581 1.00 59.38 107 PHE A N 1
ATOM 834 C CA . PHE A 1 107 ? -36.293 -2.946 8.823 1.00 59.38 107 PHE A CA 1
ATOM 835 C C . PHE A 1 107 ? -36.388 -3.528 7.421 1.00 59.38 107 PHE A C 1
ATOM 837 O O . PHE A 1 107 ? -36.197 -4.729 7.222 1.00 59.38 107 PHE A O 1
ATOM 844 N N . SER A 1 108 ? -36.719 -2.684 6.448 1.00 77.88 108 SER A N 1
ATOM 845 C CA . SER A 1 108 ? -36.592 -3.088 5.056 1.00 77.88 108 SER A CA 1
ATOM 846 C C . SER A 1 108 ? -35.107 -3.177 4.714 1.00 77.88 108 SER A C 1
ATOM 848 O O . SER A 1 108 ? -34.307 -2.361 5.184 1.00 77.88 108 SER A O 1
ATOM 850 N N . ASP A 1 109 ? -34.736 -4.125 3.857 1.00 79.31 109 ASP A N 1
ATOM 851 C CA . ASP A 1 109 ? -33.360 -4.270 3.377 1.00 79.31 109 ASP A CA 1
ATOM 852 C C . ASP A 1 109 ? -32.787 -2.934 2.867 1.00 79.31 109 ASP A C 1
ATOM 854 O O . ASP A 1 109 ? -31.603 -2.662 3.041 1.00 79.31 109 ASP A O 1
ATOM 858 N N . ALA A 1 110 ? -33.626 -2.044 2.322 1.00 78.12 110 ALA A N 1
ATOM 859 C CA . ALA A 1 110 ? -33.213 -0.720 1.860 1.00 78.12 110 ALA A CA 1
ATOM 860 C C . ALA A 1 110 ? -32.662 0.190 2.978 1.00 78.12 110 ALA A C 1
ATOM 862 O O . ALA A 1 110 ? -31.719 0.943 2.734 1.00 78.12 110 ALA A O 1
ATOM 863 N N . GLU A 1 111 ? -33.192 0.108 4.201 1.00 78.88 111 GLU A N 1
ATOM 864 C CA . GLU A 1 111 ? -32.687 0.866 5.361 1.00 78.88 111 GLU A CA 1
ATOM 865 C C . GLU A 1 111 ? -31.416 0.234 5.948 1.00 78.88 111 GLU A C 1
ATOM 867 O O . GLU A 1 111 ? -30.527 0.914 6.472 1.00 78.88 111 GLU A O 1
ATOM 872 N N . LEU A 1 112 ? -31.287 -1.086 5.820 1.00 81.94 112 LEU A N 1
ATOM 873 C CA . LEU A 1 112 ? -30.081 -1.800 6.223 1.00 81.94 112 LEU A CA 1
ATOM 874 C C . LEU A 1 112 ? -28.924 -1.504 5.256 1.00 81.94 112 LEU A C 1
ATOM 876 O O . LEU A 1 112 ? -27.792 -1.281 5.681 1.00 81.94 112 LEU A O 1
ATOM 880 N N . PHE A 1 113 ? -29.216 -1.402 3.957 1.00 85.31 113 PHE A N 1
ATOM 881 C CA . PHE A 1 113 ? -28.235 -0.977 2.964 1.00 85.31 113 PHE A CA 1
ATOM 882 C C . PHE A 1 113 ? -27.852 0.495 3.125 1.00 85.31 113 PHE A C 1
ATOM 884 O O . PHE A 1 113 ? -26.666 0.807 3.040 1.00 85.31 113 PHE A O 1
ATOM 891 N N . SER A 1 114 ? -28.798 1.399 3.404 1.00 83.44 114 SER A N 1
ATOM 892 C CA . SER A 1 114 ? -28.464 2.816 3.607 1.00 83.44 114 SER A CA 1
ATOM 893 C C . SER A 1 114 ? -27.577 3.031 4.838 1.00 83.44 114 SER A C 1
ATOM 895 O O . SER A 1 114 ? -26.571 3.733 4.746 1.00 83.44 114 SER A O 1
ATOM 897 N N . SER A 1 115 ? -27.868 2.354 5.952 1.00 79.31 115 SER A N 1
ATOM 898 C CA . SER A 1 115 ? -27.045 2.433 7.168 1.00 79.31 115 SER A CA 1
ATOM 899 C C . SER A 1 115 ? -25.654 1.814 6.989 1.00 79.31 115 SER A C 1
ATOM 901 O O . SER A 1 115 ? -24.666 2.381 7.460 1.00 79.31 115 SER A O 1
ATOM 903 N N . ALA A 1 116 ? -25.535 0.705 6.253 1.00 82.56 116 ALA A N 1
ATOM 904 C CA . ALA A 1 116 ? -24.237 0.128 5.905 1.00 82.56 116 ALA A CA 1
ATOM 905 C C . ALA A 1 116 ? -23.407 1.067 5.008 1.00 82.56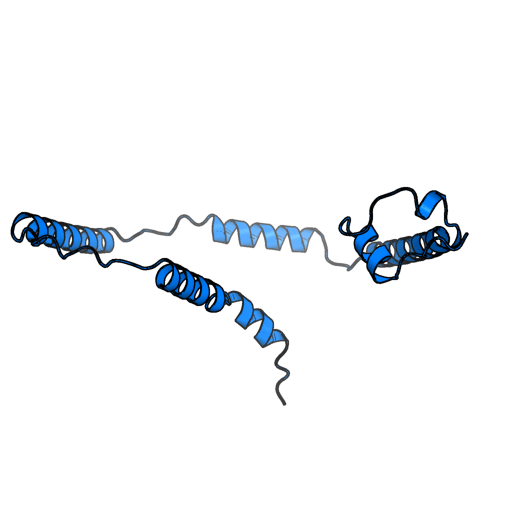 116 ALA A C 1
ATOM 907 O O . ALA A 1 116 ? -22.207 1.234 5.236 1.00 82.56 116 ALA A O 1
ATOM 908 N N . TYR A 1 117 ? -24.040 1.725 4.029 1.00 82.50 117 TYR A N 1
ATOM 909 C CA . TYR A 1 117 ? -23.369 2.695 3.160 1.00 82.50 117 TYR A CA 1
ATOM 910 C C . TYR A 1 117 ? -22.892 3.937 3.917 1.00 82.50 117 TYR A C 1
ATOM 912 O O . TYR A 1 117 ? -21.778 4.396 3.669 1.00 82.50 117 TYR A O 1
ATOM 920 N N . GLU A 1 118 ? -23.678 4.460 4.864 1.00 82.81 118 GLU A N 1
ATOM 921 C CA . GLU A 1 118 ? -23.248 5.581 5.711 1.00 82.81 118 GLU A CA 1
ATOM 922 C C . GLU A 1 118 ? -22.033 5.227 6.578 1.00 82.81 118 GLU A C 1
ATOM 924 O O . GLU A 1 118 ? -21.153 6.066 6.787 1.00 82.81 118 GLU A O 1
ATOM 929 N N . LEU A 1 119 ? -21.956 3.985 7.063 1.00 79.50 119 LEU A N 1
ATOM 930 C CA . LEU A 1 119 ? -20.854 3.537 7.911 1.00 79.50 119 LEU A CA 1
ATOM 931 C C . LEU A 1 119 ? -19.547 3.377 7.124 1.00 79.50 119 LEU A C 1
ATOM 933 O O . LEU A 1 119 ? -18.481 3.717 7.633 1.00 79.50 119 LEU A O 1
ATOM 937 N N . VAL A 1 120 ? -19.637 2.905 5.878 1.00 79.88 120 VAL A N 1
ATOM 938 C CA . VAL A 1 120 ? -18.494 2.799 4.959 1.00 79.88 120 VAL A CA 1
ATOM 939 C C . VAL A 1 120 ? -18.011 4.184 4.524 1.00 79.88 120 VAL A C 1
ATOM 941 O O . VAL A 1 120 ? -16.808 4.423 4.491 1.00 79.88 120 VAL A O 1
ATOM 944 N N . TRP A 1 121 ? -18.924 5.122 4.255 1.00 70.81 121 TRP A N 1
ATOM 945 C CA . TRP A 1 121 ? -18.558 6.474 3.818 1.00 70.81 121 TRP A CA 1
ATOM 946 C C . TRP A 1 121 ? -17.980 7.364 4.922 1.00 70.81 121 TRP A C 1
ATOM 948 O O . TRP A 1 121 ? -17.244 8.298 4.620 1.00 70.81 121 TRP A O 1
ATOM 958 N N . ARG A 1 122 ? -18.286 7.101 6.198 1.00 67.00 122 ARG A N 1
ATOM 959 C CA . ARG A 1 122 ? -17.736 7.879 7.323 1.00 67.00 122 ARG A CA 1
ATOM 960 C C . ARG A 1 122 ? -16.364 7.415 7.810 1.00 67.00 122 ARG A C 1
ATOM 962 O O . ARG A 1 122 ? -15.799 8.076 8.678 1.00 67.00 122 ARG A O 1
ATOM 969 N N . GLN A 1 123 ? -15.821 6.310 7.302 1.00 58.34 123 GLN A N 1
ATOM 970 C CA . GLN A 1 123 ? -14.494 5.838 7.700 1.00 58.34 123 GLN A CA 1
ATOM 971 C C . GLN A 1 123 ? -13.395 6.426 6.813 1.00 58.34 123 GLN A C 1
ATOM 973 O O . GLN A 1 123 ? -12.728 5.708 6.074 1.00 58.34 123 GLN A O 1
ATOM 978 N N . GLU A 1 124 ? -13.131 7.720 6.957 1.00 64.81 124 GLU A N 1
ATOM 979 C CA . GLU A 1 124 ? -11.738 8.153 6.877 1.00 64.81 124 GLU A CA 1
ATOM 980 C C . GLU A 1 124 ? -11.145 7.986 8.280 1.00 64.81 124 GLU A C 1
ATOM 982 O O . GLU A 1 124 ? -11.572 8.673 9.213 1.00 64.81 124 GLU A O 1
ATOM 987 N N . PRO A 1 125 ? -10.235 7.017 8.497 1.00 65.12 125 PRO A N 1
ATOM 988 C CA . PRO A 1 125 ? -9.608 6.864 9.797 1.00 65.12 125 PRO A CA 1
ATOM 989 C C . PRO A 1 125 ? -8.863 8.151 10.152 1.00 65.12 125 PRO A C 1
ATOM 991 O O . PRO A 1 125 ? -8.213 8.742 9.299 1.00 65.12 125 PRO A O 1
ATOM 994 N N . GLU A 1 126 ? -8.905 8.561 11.420 1.00 68.44 126 GLU A N 1
ATOM 995 C CA . GLU A 1 126 ? -8.236 9.773 11.930 1.00 68.44 126 GLU A CA 1
ATOM 996 C C . GLU A 1 126 ? -6.749 9.845 11.522 1.00 68.44 126 GLU A C 1
ATOM 998 O O . GLU A 1 126 ? -6.212 10.916 11.254 1.00 68.44 126 GLU A O 1
ATOM 1003 N N . ALA A 1 127 ? -6.105 8.686 11.352 1.00 67.75 127 ALA A N 1
ATOM 1004 C CA . ALA A 1 127 ? -4.739 8.556 10.844 1.00 67.75 127 ALA A CA 1
ATOM 1005 C C . ALA A 1 127 ? -4.521 9.141 9.430 1.00 67.75 127 ALA A C 1
ATOM 1007 O O . ALA A 1 127 ? -3.403 9.525 9.090 1.00 67.75 127 ALA A O 1
ATOM 1008 N N . VAL A 1 128 ? -5.568 9.231 8.605 1.00 73.88 128 VAL A N 1
ATOM 1009 C CA . VAL A 1 128 ? -5.521 9.824 7.260 1.00 73.88 128 VAL A CA 1
ATOM 1010 C C . VAL A 1 128 ? -5.389 11.345 7.342 1.00 73.88 128 VAL A C 1
ATOM 1012 O O . VAL A 1 128 ? -4.665 11.926 6.536 1.00 73.88 128 VAL A O 1
ATOM 1015 N N . GLN A 1 129 ? -5.944 11.994 8.375 1.00 74.69 129 GLN A N 1
ATOM 1016 C CA . GLN A 1 129 ? -5.764 13.439 8.585 1.00 74.69 129 GLN A CA 1
ATOM 1017 C C . GLN A 1 129 ? -4.291 13.809 8.788 1.00 74.69 129 GLN A C 1
ATOM 1019 O O . GLN A 1 129 ? -3.830 14.826 8.276 1.00 74.69 129 GLN A O 1
ATOM 1024 N N . THR A 1 130 ? -3.520 12.959 9.474 1.00 76.88 130 THR A N 1
ATOM 1025 C CA . THR A 1 130 ? -2.075 13.175 9.647 1.00 76.88 130 THR A CA 1
ATOM 1026 C C . THR A 1 130 ? -1.326 13.116 8.317 1.00 76.88 130 THR A C 1
ATOM 1028 O O . THR A 1 130 ? -0.367 13.856 8.129 1.00 76.88 130 THR A O 1
ATOM 1031 N N . MET A 1 131 ? -1.768 12.274 7.377 1.00 75.00 131 MET A N 1
ATOM 1032 C CA . MET A 1 131 ? -1.181 12.228 6.038 1.00 75.00 131 MET A CA 1
ATOM 1033 C C . MET A 1 131 ? -1.544 13.469 5.222 1.00 75.00 131 MET A C 1
ATOM 1035 O O . MET A 1 131 ? -0.668 14.018 4.566 1.00 75.00 131 MET A O 1
ATOM 1039 N N . HIS A 1 132 ? -2.781 13.967 5.308 1.00 78.19 132 HIS A N 1
ATOM 1040 C CA . HIS A 1 132 ? -3.177 15.214 4.639 1.00 78.19 132 HIS A CA 1
ATOM 1041 C C . HIS A 1 132 ? -2.397 16.434 5.140 1.00 78.19 132 HIS A C 1
ATOM 1043 O O . HIS A 1 132 ? -1.947 17.240 4.328 1.00 78.19 132 HIS A O 1
ATOM 1049 N N . ALA A 1 133 ? -2.138 16.513 6.447 1.00 78.31 133 ALA A N 1
ATOM 1050 C CA . ALA A 1 133 ? -1.356 17.593 7.047 1.00 78.31 133 ALA A CA 1
ATOM 1051 C C . ALA A 1 133 ? 0.098 17.671 6.535 1.00 78.31 133 ALA A C 1
ATOM 1053 O O . ALA A 1 133 ? 0.722 18.721 6.635 1.00 78.31 133 ALA A O 1
ATOM 1054 N N . LEU A 1 134 ? 0.651 16.590 5.965 1.00 76.31 134 LEU A N 1
ATOM 1055 C CA . LEU A 1 134 ? 1.986 16.607 5.348 1.00 76.31 134 LEU A CA 1
ATOM 1056 C C . LEU A 1 134 ? 2.008 17.304 3.977 1.00 76.31 134 LEU A C 1
ATOM 1058 O O . LEU A 1 134 ? 3.083 17.676 3.509 1.00 76.31 134 LEU A O 1
ATOM 1062 N N . PHE A 1 135 ? 0.851 17.453 3.326 1.00 81.88 135 PHE A N 1
ATOM 1063 C CA . 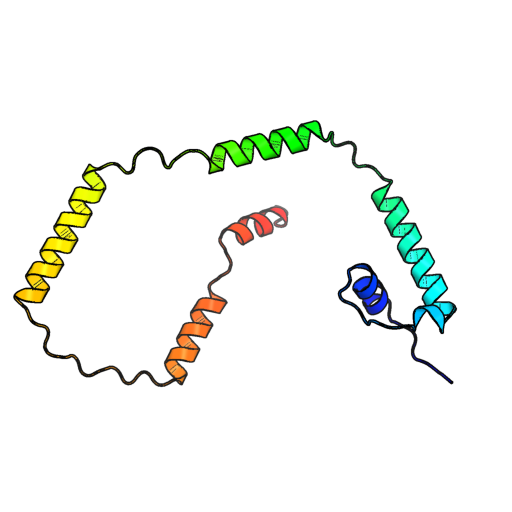PHE A 1 135 ? 0.725 18.004 1.972 1.00 81.88 135 PHE A CA 1
ATOM 1064 C C . PHE A 1 135 ? 0.067 19.388 1.933 1.00 81.88 135 PHE A C 1
ATOM 1066 O O . PHE A 1 135 ? 0.086 20.036 0.885 1.00 81.88 135 PHE A O 1
ATOM 1073 N N . GLU A 1 136 ? -0.490 19.861 3.049 1.00 73.88 136 GLU A N 1
ATOM 1074 C CA . GLU A 1 136 ? -0.915 21.252 3.191 1.00 73.88 136 GLU A CA 1
ATOM 1075 C C . GLU A 1 136 ? 0.328 22.142 3.329 1.00 73.88 136 GLU A C 1
ATOM 1077 O O . GLU A 1 136 ? 0.875 22.351 4.408 1.00 73.88 136 GLU A O 1
ATOM 1082 N N . VAL A 1 137 ? 0.816 22.626 2.186 1.00 67.50 137 VAL A N 1
ATOM 1083 C CA . VAL A 1 137 ? 1.868 23.642 2.113 1.00 67.50 137 VAL A CA 1
ATOM 1084 C C . VAL A 1 137 ? 1.260 24.972 2.555 1.00 67.50 137 VAL A C 1
ATOM 1086 O O . VAL A 1 137 ? 0.380 25.513 1.885 1.00 67.50 137 VAL A O 1
ATOM 1089 N N . GLU A 1 138 ? 1.712 25.466 3.704 1.00 65.12 138 GLU A N 1
ATOM 1090 C CA . GLU A 1 138 ? 1.342 26.769 4.261 1.00 65.12 138 GLU A CA 1
ATOM 1091 C C . GLU A 1 138 ? 1.717 27.894 3.258 1.00 65.12 138 GLU A C 1
ATOM 1093 O O . GLU A 1 138 ? 2.845 27.882 2.754 1.00 65.12 138 GLU A O 1
ATOM 1098 N N . PRO A 1 139 ? 0.791 28.808 2.894 1.00 61.16 139 PRO A N 1
ATOM 1099 C CA . PRO A 1 139 ? 1.045 29.893 1.938 1.00 61.16 139 PRO A CA 1
ATOM 1100 C C . PRO A 1 139 ? 1.909 31.034 2.493 1.00 61.16 139 PRO A C 1
ATOM 1102 O O . PRO A 1 139 ? 1.802 31.348 3.700 1.00 61.16 139 PRO A O 1
#

Radius of gyration: 29.42 Å; chains: 1; bounding box: 66×46×77 Å

Secondary structure (DSSP, 8-state):
--PPPPPHHHHHHHHTT-S--STHHHH-HHHHHHHHHHHHHHHHHHHS-----HHHHHHHHHHHHHHHTS--S---HHHHHHHHHHHHHHHHHHHHS----PPPP---HHHHHHHHHHHHHT---HHHHHHHHTT----

pLDDT: mean 79.07, std 12.75, range [38.81, 97.0]

Sequence (139 aa):
MNERHWSEEELIAHLYGAGPSGDHLERCAHCAERWEALQAARRSLLNESIPESNEFFASQLCSLRERTNKPAQGVRWPALAVLGASLASIFAAFVIFRPQPTPAPEFSDAELFSSAYELVWRQEPEAVQTMHALFEVEP

Foldseek 3Di:
DCDDADDPVQLVCVVVVNHDDDCCLVVDVVNVVVNVVVVVVVVVVVVPDPPDDPVNVVVVVVVVVVVVPPDPPDPDVVVVVVVVVVVVVVVVCCVVCVDDPDPPPPDDVVNVVVVVVVVVVPPPPPVVVVVVVVVPDDD